Protein AF-A0A9N9Y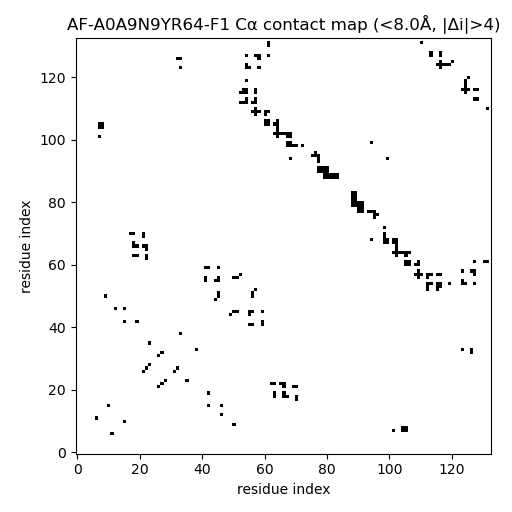R64-F1 (afdb_monomer)

Nearest PDB structures (foldseek):
  6n7y-assembly1_F-2  TM=3.376E-01  e=5.482E+00  Homo sapiens
  4ng6-assembly1_A-2  TM=3.563E-01  e=7.491E+00  Homo sapiens

Secondary structure (DSSP, 8-state):
--HHHHHHHS--HHHHHHHHHHHHHHTTTT--SS-HHHHHHHHHHHHHH-S-SSHHHHHHHHHHHHHHHH---SS----EES--TTSS-EE-SSPPHHHHHHHHHHHHHHHTTHHHHHH--SHHHHHHHHHH-

Foldseek 3Di:
DPPVVVCLVFPDLVLLVQLLVLCVVPPCVPDNLDDPVVLVVLSVCCNVPNQDLALSSLLSLLSSLVSLLVDDDPCPVQDFDPDDPPPDTDTDPDRPPRSNVSSVVSLVSSVVNLVNLVVDPDSSSVSSVVSND

Structure (mmCIF, N/CA/C/O backbone):
data_AF-A0A9N9YR64-F1
#
_entry.id   AF-A0A9N9YR64-F1
#
loop_
_atom_site.group_PDB
_atom_site.id
_atom_site.type_symbol
_atom_site.label_atom_id
_atom_site.label_alt_id
_atom_site.label_comp_id
_atom_site.label_asym_id
_atom_site.label_entity_id
_atom_site.label_seq_id
_atom_site.pdbx_PDB_ins_code
_atom_site.Cartn_x
_atom_site.Cartn_y
_atom_site.Cartn_z
_atom_site.occupancy
_atom_site.B_iso_or_equiv
_atom_site.auth_seq_id
_atom_site.auth_comp_id
_atom_site.auth_asym_id
_atom_site.auth_atom_id
_atom_site.pdbx_PDB_model_num
ATOM 1 N N . MET A 1 1 ? 14.017 21.228 -2.638 1.00 46.16 1 MET A N 1
ATOM 2 C CA . MET A 1 1 ? 13.073 20.100 -2.478 1.00 46.16 1 MET A CA 1
ATOM 3 C C . MET A 1 1 ? 12.765 19.563 -3.862 1.00 46.16 1 MET A C 1
ATOM 5 O O . MET A 1 1 ? 12.463 20.366 -4.733 1.00 46.16 1 MET A O 1
ATOM 9 N N . SER A 1 2 ? 12.937 18.260 -4.091 1.00 49.12 2 SER A N 1
ATOM 10 C CA . SER A 1 2 ? 12.597 17.638 -5.378 1.00 49.12 2 SER A CA 1
ATOM 11 C C . SER A 1 2 ? 11.066 17.557 -5.504 1.00 49.12 2 SER A C 1
ATOM 13 O O . SER A 1 2 ? 10.445 17.140 -4.525 1.00 49.12 2 SER A O 1
ATOM 15 N N . PRO A 1 3 ? 10.446 17.957 -6.632 1.00 50.34 3 PRO A N 1
ATOM 16 C CA . PRO A 1 3 ? 8.985 17.931 -6.805 1.00 50.34 3 PRO A CA 1
ATOM 17 C C . PRO A 1 3 ? 8.391 16.533 -6.567 1.00 50.34 3 PRO A C 1
ATOM 19 O O . PRO A 1 3 ? 7.344 16.407 -5.940 1.00 50.34 3 PRO A O 1
ATOM 22 N N . TYR A 1 4 ? 9.153 15.491 -6.905 1.00 56.88 4 TYR A N 1
ATOM 23 C CA . TYR A 1 4 ? 8.805 14.092 -6.661 1.00 56.88 4 TYR A CA 1
ATOM 24 C C . TYR A 1 4 ? 8.602 13.748 -5.178 1.00 56.88 4 TYR A C 1
ATOM 26 O O . TYR A 1 4 ? 7.848 12.844 -4.851 1.00 56.88 4 TYR A O 1
ATOM 34 N N . SER A 1 5 ? 9.255 14.452 -4.247 1.00 62.06 5 SER A N 1
ATOM 35 C CA . SER A 1 5 ? 9.105 14.156 -2.816 1.00 62.06 5 SER A CA 1
ATOM 36 C C . SER A 1 5 ? 7.720 14.512 -2.281 1.00 62.06 5 SER A C 1
ATOM 38 O O . SER A 1 5 ? 7.259 13.849 -1.361 1.00 62.06 5 SER A O 1
ATOM 40 N N . ASN A 1 6 ? 7.066 15.538 -2.832 1.00 68.56 6 ASN A N 1
ATOM 41 C CA . ASN A 1 6 ? 5.735 15.940 -2.377 1.00 68.56 6 ASN A CA 1
ATOM 42 C C . ASN A 1 6 ? 4.651 15.037 -2.985 1.00 68.56 6 ASN A C 1
ATOM 44 O O . ASN A 1 6 ? 3.718 14.651 -2.293 1.00 68.56 6 ASN A O 1
ATOM 48 N N . GLU A 1 7 ? 4.830 14.637 -4.248 1.00 72.06 7 GLU A N 1
ATOM 49 C CA . GLU A 1 7 ? 3.960 13.667 -4.927 1.00 72.06 7 GLU A CA 1
ATOM 50 C C . GLU A 1 7 ? 4.030 12.275 -4.291 1.0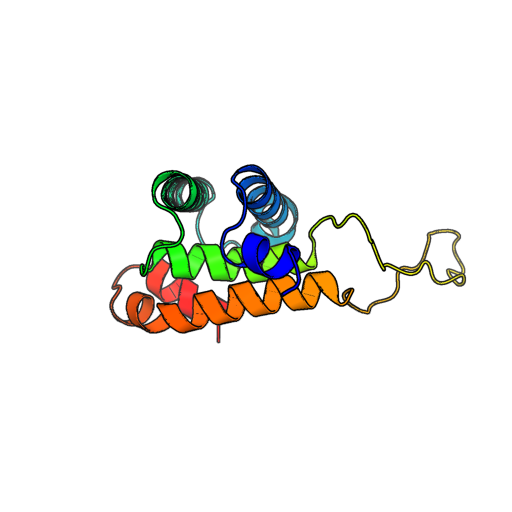0 72.06 7 GLU A C 1
ATOM 52 O O . GLU A 1 7 ? 3.017 11.603 -4.201 1.00 72.06 7 GLU A O 1
ATOM 57 N N . ILE A 1 8 ? 5.190 11.845 -3.784 1.00 78.88 8 ILE A N 1
ATOM 58 C CA . ILE A 1 8 ? 5.287 10.562 -3.068 1.00 78.88 8 ILE A CA 1
ATOM 59 C C . ILE A 1 8 ? 4.582 10.625 -1.701 1.00 78.88 8 ILE A C 1
ATOM 61 O O . ILE A 1 8 ? 3.996 9.645 -1.260 1.00 78.88 8 ILE A O 1
ATOM 65 N N . LEU A 1 9 ? 4.619 11.768 -1.008 1.00 84.50 9 LEU A N 1
ATOM 66 C CA . LEU A 1 9 ? 3.924 11.930 0.278 1.00 84.50 9 LEU A CA 1
ATOM 67 C C . LEU A 1 9 ? 2.403 12.060 0.108 1.00 84.50 9 LEU A C 1
ATOM 69 O O . LEU A 1 9 ? 1.642 11.703 1.009 1.00 84.50 9 LEU A O 1
ATOM 73 N N . HIS A 1 10 ? 1.974 12.563 -1.048 1.00 88.19 10 HIS A N 1
ATOM 74 C CA . HIS A 1 10 ? 0.581 12.765 -1.421 1.00 88.19 10 HIS A CA 1
ATOM 75 C C . HIS A 1 10 ? 0.357 12.236 -2.844 1.00 88.19 10 HIS A C 1
ATOM 77 O O . HIS A 1 10 ? 0.275 13.036 -3.783 1.00 88.19 10 HIS A O 1
ATOM 83 N N . PRO A 1 11 ? 0.299 10.900 -3.018 1.00 90.88 11 PRO A N 1
ATOM 84 C CA . PRO A 1 11 ? 0.172 10.297 -4.337 1.00 90.88 11 PRO A CA 1
ATOM 85 C C . PRO A 1 11 ? -1.122 10.748 -5.006 1.00 90.88 11 PRO A C 1
ATOM 87 O O . PRO A 1 11 ? -2.170 10.850 -4.364 1.00 90.88 11 PRO A O 1
ATOM 90 N N . SER A 1 12 ? -1.046 11.024 -6.308 1.00 93.12 12 SER A N 1
ATOM 91 C CA . SER A 1 12 ? -2.233 11.372 -7.084 1.00 93.12 12 SER A CA 1
ATOM 92 C C . SER A 1 12 ? -3.205 10.183 -7.141 1.00 93.12 12 SER A C 1
ATOM 94 O O . SER A 1 12 ? -2.776 9.030 -7.003 1.00 93.12 12 SER A O 1
ATOM 96 N N . PRO A 1 13 ? -4.508 10.418 -7.379 1.00 95.00 13 PRO A N 1
ATOM 97 C CA . PRO A 1 13 ? -5.478 9.339 -7.558 1.00 95.00 13 PRO A CA 1
ATOM 98 C C . PRO A 1 13 ? -5.056 8.322 -8.625 1.00 95.00 13 PRO A C 1
ATOM 100 O O . PRO A 1 13 ? -5.207 7.119 -8.433 1.00 95.00 13 PRO A O 1
ATOM 103 N N . GLU A 1 14 ? -4.466 8.789 -9.726 1.00 94.44 14 GLU A N 1
ATOM 104 C CA . GLU A 1 14 ? -3.968 7.931 -10.802 1.00 94.44 14 GLU A CA 1
ATOM 105 C C . GLU A 1 14 ? -2.832 7.030 -10.311 1.00 94.44 14 GLU A C 1
ATOM 107 O O . GLU A 1 14 ? -2.815 5.840 -10.621 1.00 94.44 14 GLU A O 1
ATOM 112 N N . ARG A 1 15 ? -1.913 7.571 -9.500 1.00 93.06 15 ARG A N 1
ATOM 113 C CA . ARG A 1 15 ? -0.814 6.790 -8.927 1.00 93.06 15 ARG A CA 1
ATOM 114 C C . ARG A 1 15 ? -1.312 5.758 -7.918 1.00 93.06 15 ARG A C 1
ATOM 116 O O . ARG A 1 15 ? -0.818 4.634 -7.913 1.00 93.06 15 ARG A O 1
ATOM 123 N N . ILE A 1 16 ? -2.301 6.110 -7.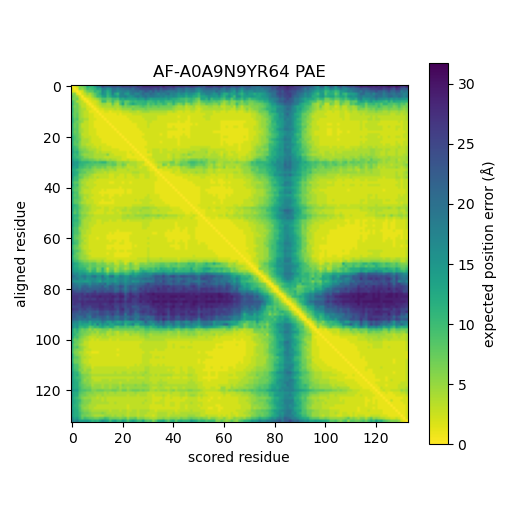097 1.00 95.81 16 ILE A N 1
ATOM 124 C CA . ILE A 1 16 ? -2.956 5.179 -6.166 1.00 95.81 16 ILE A CA 1
ATOM 125 C C . ILE A 1 16 ? -3.556 3.986 -6.925 1.00 95.81 16 ILE A C 1
ATOM 127 O O . ILE A 1 16 ? -3.317 2.835 -6.557 1.00 95.81 16 ILE A O 1
ATOM 131 N N . LEU A 1 17 ? -4.293 4.254 -8.007 1.00 96.38 17 LEU A N 1
ATOM 132 C CA . LEU A 1 17 ? -4.898 3.209 -8.835 1.00 96.38 17 LEU A CA 1
ATOM 133 C C . LEU A 1 17 ? -3.843 2.355 -9.550 1.00 96.38 17 LEU A C 1
ATOM 135 O O . LEU A 1 17 ? -3.975 1.135 -9.592 1.00 96.38 17 LEU A O 1
ATOM 139 N N . GLU A 1 18 ? -2.757 2.958 -10.036 1.00 95.19 18 GLU A N 1
ATOM 140 C CA . GLU A 1 18 ? -1.647 2.201 -10.622 1.00 95.19 18 GLU A CA 1
ATOM 141 C C . GLU A 1 18 ? -1.014 1.240 -9.600 1.00 95.19 18 GLU A C 1
ATOM 143 O O . GLU A 1 18 ? -0.790 0.067 -9.901 1.00 95.19 18 GLU A O 1
ATOM 148 N N . LEU A 1 19 ? -0.741 1.707 -8.377 1.00 95.62 19 LEU A N 1
ATOM 149 C CA . LEU A 1 19 ? -0.149 0.879 -7.321 1.00 95.62 19 LEU A CA 1
ATOM 150 C C . LEU A 1 19 ? -1.085 -0.263 -6.898 1.00 95.62 19 LEU A C 1
ATOM 152 O O . LEU A 1 19 ? -0.618 -1.386 -6.688 1.00 95.62 19 LEU A O 1
ATOM 156 N N . ARG A 1 20 ? -2.396 -0.003 -6.837 1.00 95.88 20 ARG A N 1
ATOM 157 C CA . ARG A 1 20 ? -3.428 -1.032 -6.640 1.00 95.88 20 ARG A CA 1
ATOM 158 C C . ARG A 1 20 ? -3.342 -2.108 -7.7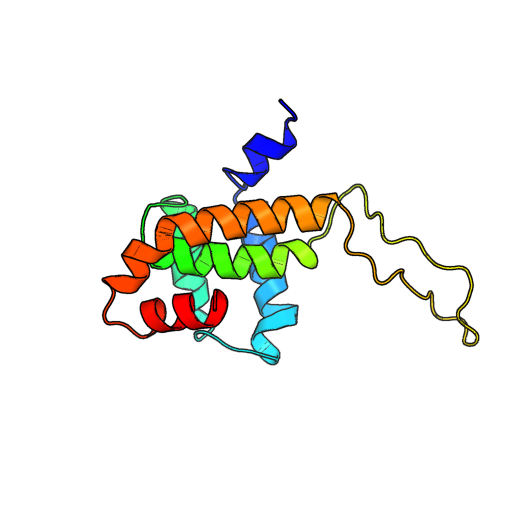24 1.00 95.88 20 ARG A C 1
ATOM 160 O O . ARG A 1 20 ? -3.240 -3.290 -7.401 1.00 95.88 20 ARG A O 1
ATOM 167 N N . ASP A 1 21 ? -3.345 -1.718 -8.995 1.00 95.69 21 ASP A N 1
ATOM 168 C CA . ASP A 1 21 ? -3.335 -2.662 -10.120 1.00 95.69 21 ASP A CA 1
ATOM 169 C C . ASP A 1 21 ? -2.040 -3.490 -10.167 1.00 95.69 21 ASP A C 1
ATOM 171 O O . ASP A 1 21 ? -2.044 -4.682 -10.498 1.00 95.69 21 ASP A O 1
ATOM 175 N N . ILE A 1 22 ? -0.913 -2.888 -9.782 1.00 94.12 22 ILE A N 1
ATOM 176 C CA . ILE A 1 22 ? 0.358 -3.599 -9.636 1.00 94.12 22 ILE A CA 1
ATOM 177 C C . ILE A 1 22 ? 0.269 -4.649 -8.528 1.00 94.12 22 ILE A C 1
ATOM 179 O O . ILE A 1 22 ? 0.686 -5.786 -8.752 1.00 94.12 22 ILE A O 1
ATOM 183 N N . TYR A 1 23 ? -0.275 -4.309 -7.357 1.00 93.44 23 TYR A N 1
ATOM 184 C CA . TYR A 1 23 ? -0.464 -5.283 -6.281 1.00 93.44 23 TYR A CA 1
ATOM 185 C C . TYR A 1 23 ? -1.344 -6.455 -6.731 1.00 93.44 23 TYR A C 1
ATOM 187 O O . TYR A 1 23 ? -0.909 -7.607 -6.651 1.00 93.44 23 TYR A O 1
ATOM 195 N N . LEU A 1 24 ? -2.524 -6.162 -7.284 1.00 94.31 24 LEU A N 1
ATOM 196 C CA . LEU A 1 24 ? -3.481 -7.178 -7.730 1.00 94.31 24 LEU A CA 1
ATOM 197 C C . LEU A 1 24 ? -2.908 -8.091 -8.822 1.00 94.31 24 LEU A C 1
ATOM 199 O O . LEU A 1 24 ? -3.195 -9.280 -8.858 1.00 94.31 24 LEU A O 1
ATOM 203 N N . SER A 1 25 ? -2.072 -7.563 -9.718 1.00 93.06 25 SER A N 1
ATOM 204 C CA . SER A 1 25 ? -1.510 -8.358 -10.819 1.00 93.06 25 SER A CA 1
ATOM 205 C C . SER A 1 25 ? -0.220 -9.107 -10.474 1.00 93.06 25 SER A C 1
ATOM 207 O O . SER A 1 25 ? 0.105 -10.091 -11.144 1.00 93.06 25 SER A O 1
ATOM 209 N N . LYS A 1 26 ? 0.558 -8.640 -9.488 1.00 88.56 26 LYS A N 1
ATOM 210 C CA . LYS A 1 26 ? 1.899 -9.180 -9.188 1.00 88.56 26 LYS A CA 1
ATOM 211 C C . LYS A 1 26 ? 1.999 -9.901 -7.855 1.00 88.56 26 LYS A C 1
ATOM 213 O O . LYS A 1 26 ? 2.758 -10.862 -7.768 1.00 88.56 26 LYS A O 1
ATOM 218 N N . PHE A 1 27 ? 1.301 -9.421 -6.834 1.00 88.25 27 PHE A N 1
ATOM 219 C CA . PHE A 1 27 ? 1.502 -9.855 -5.455 1.00 88.25 27 PHE A CA 1
ATOM 220 C C . PHE A 1 27 ? 0.331 -10.662 -4.920 1.00 88.25 27 PHE A C 1
ATOM 222 O O . PHE A 1 27 ? 0.568 -11.689 -4.289 1.00 88.25 27 PHE A O 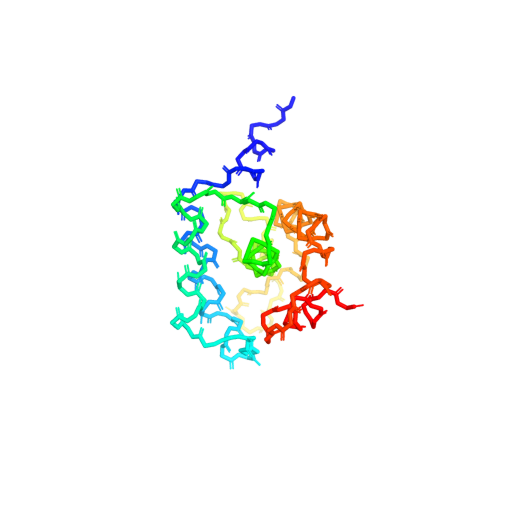1
ATOM 229 N N . GLU A 1 28 ? -0.902 -10.245 -5.207 1.00 90.94 28 GLU A N 1
ATOM 230 C CA . GLU A 1 28 ? -2.101 -10.932 -4.719 1.00 90.94 28 GLU A CA 1
ATOM 231 C C . GLU A 1 28 ? -2.131 -12.429 -5.084 1.00 90.94 28 GLU A C 1
ATOM 233 O O . GLU A 1 28 ? -2.287 -13.234 -4.165 1.00 90.94 28 GLU A O 1
ATOM 238 N N . PRO A 1 29 ? -1.805 -12.857 -6.326 1.00 89.75 29 PRO A N 1
ATOM 239 C CA . PRO A 1 29 ? -1.827 -14.280 -6.677 1.00 89.75 29 PRO A CA 1
ATOM 240 C C . PRO A 1 29 ? -0.780 -15.125 -5.938 1.00 89.75 29 PRO A C 1
ATOM 242 O O . PRO A 1 29 ? -0.844 -16.354 -5.956 1.00 89.75 29 PRO A O 1
ATOM 245 N N . LEU A 1 30 ? 0.228 -14.477 -5.348 1.00 87.31 30 LEU A N 1
ATOM 246 C CA . LEU A 1 30 ? 1.320 -15.123 -4.620 1.00 87.31 30 LEU A CA 1
ATOM 247 C C . LEU A 1 30 ? 1.092 -15.092 -3.104 1.00 87.31 30 LEU A C 1
ATOM 249 O O . LEU A 1 30 ? 1.499 -16.016 -2.402 1.00 87.31 30 LEU A O 1
ATOM 253 N N . THR A 1 31 ? 0.475 -14.019 -2.610 1.00 81.88 31 THR A N 1
ATOM 254 C CA . THR A 1 31 ? 0.372 -13.692 -1.183 1.00 81.88 31 THR A CA 1
ATOM 255 C C . THR A 1 31 ? -0.849 -12.796 -0.950 1.00 81.88 31 THR A C 1
ATOM 257 O O . THR A 1 31 ? -0.709 -11.574 -0.869 1.00 81.88 31 THR A O 1
ATOM 260 N N . PRO A 1 32 ? -2.058 -13.373 -0.856 1.00 84.50 32 PRO A N 1
ATOM 261 C CA . PRO A 1 32 ? -3.252 -12.607 -0.525 1.00 84.50 32 PRO A CA 1
ATOM 262 C C . PRO A 1 32 ? -3.259 -12.283 0.977 1.00 84.50 32 PRO A C 1
ATOM 264 O O . PRO A 1 32 ? -3.296 -13.183 1.815 1.00 84.50 32 PRO A O 1
ATOM 267 N N . PHE A 1 33 ? -3.207 -10.994 1.325 1.00 85.31 33 PHE A N 1
ATOM 268 C CA . PHE A 1 33 ? -3.274 -10.524 2.721 1.00 85.31 33 PHE A CA 1
ATOM 269 C C . PHE A 1 33 ? -4.704 -10.231 3.195 1.00 85.31 33 PHE A C 1
ATOM 271 O O . PHE A 1 33 ? -5.004 -10.355 4.382 1.00 85.31 33 PHE A O 1
ATOM 278 N N . VAL A 1 34 ? -5.564 -9.827 2.262 1.00 89.31 34 VAL A N 1
ATOM 279 C CA . VAL A 1 34 ? -7.014 -9.635 2.390 1.00 89.31 34 VAL A CA 1
ATOM 280 C C . VAL A 1 34 ? -7.640 -10.021 1.047 1.00 89.31 34 VAL A C 1
ATOM 282 O O . VAL A 1 34 ? -6.920 -10.128 0.050 1.00 89.31 34 VAL A O 1
ATOM 285 N N . ASP A 1 35 ? -8.950 -10.244 1.002 1.00 90.94 35 ASP A N 1
ATOM 286 C CA . ASP A 1 35 ? -9.649 -10.440 -0.269 1.00 90.94 35 ASP A CA 1
ATOM 287 C C . ASP A 1 35 ? -9.696 -9.143 -1.103 1.00 90.94 35 ASP A C 1
ATOM 289 O O . ASP A 1 35 ? -9.520 -8.035 -0.590 1.00 90.94 35 ASP A O 1
ATOM 293 N N . ASN A 1 36 ? -9.929 -9.290 -2.409 1.00 92.44 36 ASN A N 1
ATOM 294 C CA . ASN A 1 36 ? -9.877 -8.173 -3.355 1.00 92.44 36 ASN A CA 1
ATOM 295 C C . ASN A 1 36 ? -10.942 -7.105 -3.092 1.00 92.44 36 ASN A C 1
ATOM 297 O O . ASN A 1 36 ? -10.658 -5.928 -3.292 1.00 92.44 36 ASN A O 1
ATOM 301 N N . GLU A 1 37 ? -12.137 -7.495 -2.639 1.00 94.31 37 GLU A N 1
ATOM 302 C CA . GLU A 1 37 ? -13.216 -6.545 -2.342 1.00 94.31 37 GLU A CA 1
ATOM 303 C C . GLU A 1 37 ? -12.830 -5.686 -1.134 1.00 94.31 37 GLU A C 1
ATOM 305 O O . GLU A 1 37 ? -12.869 -4.459 -1.209 1.00 94.31 37 GLU A O 1
ATOM 310 N N . THR A 1 38 ? -12.324 -6.320 -0.071 1.00 93.50 38 THR A N 1
ATOM 311 C CA . THR A 1 38 ? -11.787 -5.619 1.100 1.00 93.50 38 THR A CA 1
ATOM 312 C C . THR A 1 38 ? -10.633 -4.691 0.720 1.00 93.50 38 THR A C 1
ATOM 314 O O . THR A 1 38 ? -10.592 -3.548 1.173 1.00 93.50 38 THR A O 1
ATOM 317 N N . PHE A 1 39 ? -9.684 -5.136 -0.111 1.00 95.44 39 PHE A N 1
ATOM 318 C CA . PHE A 1 39 ? -8.586 -4.263 -0.538 1.00 95.44 39 PHE A CA 1
ATOM 319 C C . PHE A 1 39 ? -9.089 -3.051 -1.329 1.00 95.44 39 PHE A C 1
ATOM 321 O O . PHE A 1 39 ? -8.637 -1.929 -1.089 1.00 95.44 39 PHE A O 1
ATOM 328 N N . ASP A 1 40 ? -10.038 -3.262 -2.238 1.00 95.94 40 ASP A N 1
ATOM 329 C CA . ASP A 1 40 ? -10.629 -2.195 -3.039 1.00 95.94 40 ASP A CA 1
ATOM 330 C C . ASP A 1 40 ? -11.350 -1.162 -2.171 1.00 95.94 40 ASP A C 1
ATOM 332 O O . ASP A 1 40 ? -11.163 0.039 -2.377 1.00 95.94 40 ASP A O 1
ATOM 336 N N . AS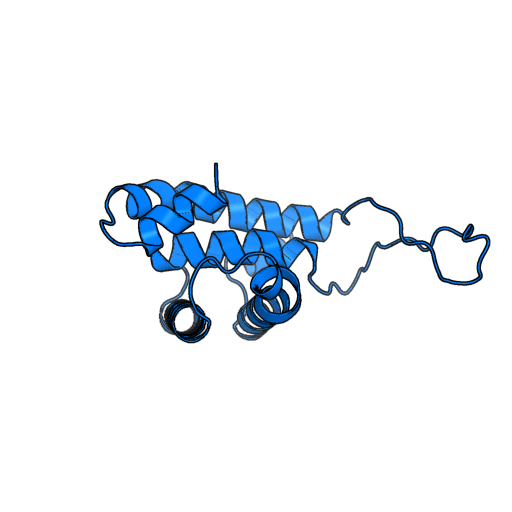P A 1 41 ? -12.089 -1.602 -1.153 1.00 97.06 41 ASP A N 1
ATOM 337 C CA . ASP A 1 41 ? -12.749 -0.711 -0.199 1.00 97.06 41 ASP A CA 1
ATOM 338 C C . ASP A 1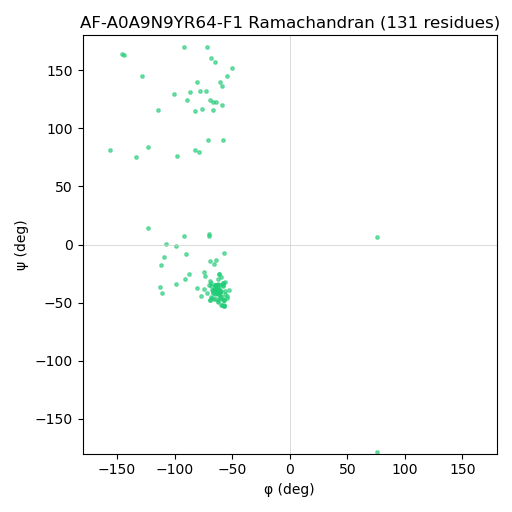 41 ? -11.743 0.153 0.577 1.00 97.06 41 ASP A C 1
ATOM 340 O O . ASP A 1 41 ? -11.959 1.358 0.749 1.00 97.06 41 ASP A O 1
ATOM 344 N N . LEU A 1 42 ? -10.605 -0.417 0.985 1.00 96.81 42 LEU A N 1
ATOM 345 C CA . LEU A 1 42 ? -9.532 0.325 1.658 1.00 96.81 42 LEU A CA 1
ATOM 346 C C . LEU A 1 42 ? -8.871 1.351 0.724 1.00 96.81 42 LEU A C 1
ATOM 348 O O . LEU A 1 42 ? -8.566 2.471 1.139 1.00 96.81 42 LEU A O 1
ATOM 352 N N . VAL A 1 43 ? -8.669 1.004 -0.551 1.00 97.06 43 VAL A N 1
ATOM 353 C CA . VAL A 1 43 ? -8.143 1.941 -1.558 1.00 97.06 43 VAL A CA 1
ATOM 354 C C . VAL A 1 43 ? -9.144 3.068 -1.830 1.00 97.06 43 VAL A C 1
ATOM 356 O O . VAL A 1 43 ? -8.743 4.230 -1.921 1.00 97.06 43 VAL A O 1
ATOM 359 N N . LEU A 1 44 ? -10.442 2.763 -1.910 1.00 97.12 44 LEU A N 1
ATOM 360 C CA . LEU A 1 44 ? -11.505 3.763 -2.047 1.00 97.12 44 LEU A CA 1
ATOM 361 C C . LEU A 1 44 ? -11.581 4.690 -0.831 1.00 97.12 44 LEU A C 1
ATOM 363 O O . LEU A 1 44 ? -11.786 5.895 -0.999 1.00 97.12 44 LEU A O 1
ATOM 367 N N . GLU A 1 45 ? -11.385 4.159 0.378 1.00 96.19 45 GLU A N 1
ATOM 368 C CA . GLU A 1 45 ? -11.253 4.966 1.591 1.00 96.19 45 GLU A CA 1
ATOM 369 C C . GLU A 1 45 ? -10.094 5.957 1.436 1.00 96.19 45 GLU A C 1
ATOM 371 O O . GLU A 1 45 ? -10.312 7.160 1.547 1.00 96.19 45 GLU A O 1
ATOM 376 N N . VAL A 1 46 ? -8.895 5.493 1.071 1.00 95.56 46 VAL A N 1
ATOM 377 C CA . VAL A 1 46 ? -7.718 6.360 0.878 1.00 95.56 46 VAL A CA 1
ATOM 378 C C . VAL A 1 46 ? -7.924 7.397 -0.232 1.00 95.56 46 VAL A C 1
ATOM 380 O O . VAL A 1 46 ? -7.516 8.546 -0.074 1.00 95.56 46 VAL A O 1
ATOM 383 N N . LEU A 1 47 ? -8.586 7.045 -1.336 1.00 95.50 47 LEU A N 1
ATOM 384 C CA . LEU A 1 47 ? -8.907 7.991 -2.413 1.00 95.50 47 LEU A CA 1
ATOM 385 C C . LEU A 1 47 ? -9.867 9.094 -1.956 1.00 95.50 47 LEU A C 1
ATOM 387 O O . LEU A 1 47 ? -9.728 10.247 -2.365 1.00 95.50 47 LEU A O 1
ATOM 391 N N . ARG A 1 48 ? -10.852 8.746 -1.123 1.00 95.56 48 ARG A N 1
ATOM 392 C CA . ARG A 1 48 ? -11.862 9.683 -0.616 1.00 95.56 48 ARG A CA 1
ATOM 393 C C . ARG A 1 48 ? -11.314 10.571 0.496 1.00 95.56 48 ARG A C 1
ATOM 395 O O . ARG A 1 48 ? -11.600 11.764 0.537 1.00 95.56 48 ARG A O 1
ATOM 402 N N . ASP A 1 49 ? -10.591 9.963 1.425 1.00 93.62 49 ASP A N 1
ATOM 403 C CA . ASP A 1 49 ? -10.261 10.530 2.728 1.00 93.62 49 ASP A CA 1
ATOM 404 C C . ASP A 1 49 ? -8.785 10.921 2.876 1.00 93.62 49 ASP A C 1
ATOM 406 O O . ASP A 1 49 ? -8.421 11.598 3.843 1.00 93.62 49 ASP A O 1
ATOM 410 N N . GLY A 1 50 ? -7.945 10.516 1.924 1.00 92.75 50 GLY A N 1
ATOM 411 C CA . GLY A 1 50 ? -6.496 10.611 2.006 1.00 92.75 50 GLY A CA 1
ATOM 412 C C . GLY A 1 50 ? -5.881 9.557 2.932 1.00 92.75 50 GLY A C 1
ATOM 413 O O . GLY A 1 50 ? -6.556 8.725 3.537 1.00 92.75 50 GLY A O 1
ATOM 414 N N . LEU A 1 51 ? -4.557 9.621 3.064 1.00 93.81 51 LEU A N 1
ATOM 415 C CA . LEU A 1 51 ? -3.766 8.753 3.939 1.00 93.81 51 LEU A CA 1
ATOM 416 C C . LEU A 1 51 ? -3.850 9.232 5.397 1.00 93.81 51 LEU A C 1
ATOM 418 O O . LEU A 1 51 ? -2.958 9.922 5.897 1.00 93.81 51 LEU A O 1
ATOM 422 N N . LYS A 1 52 ? -4.956 8.900 6.067 1.00 94.25 52 LYS A N 1
ATOM 423 C CA . LYS A 1 52 ? -5.205 9.233 7.476 1.00 94.25 52 LYS A CA 1
ATOM 424 C C . LYS A 1 52 ? -4.331 8.408 8.422 1.00 94.25 52 LYS A C 1
ATOM 426 O O . LYS A 1 52 ? -3.667 7.446 8.046 1.00 94.25 52 LYS A O 1
ATOM 431 N N . ASP A 1 53 ? -4.336 8.779 9.691 1.00 94.56 53 ASP A N 1
ATOM 432 C CA . ASP A 1 53 ? -3.726 7.976 10.744 1.00 94.56 53 ASP A CA 1
ATOM 433 C C . ASP A 1 53 ? -4.708 6.875 11.171 1.00 94.56 53 ASP A C 1
ATOM 435 O O . ASP A 1 53 ? -5.475 7.027 12.118 1.00 94.56 53 ASP A O 1
ATOM 439 N N . SER A 1 54 ? -4.748 5.795 10.387 1.00 95.94 54 SER A N 1
ATOM 440 C CA . SER A 1 54 ? -5.660 4.662 10.569 1.00 95.94 54 SER A CA 1
ATOM 441 C C . SER A 1 54 ? -4.995 3.331 10.214 1.00 95.94 54 SER A C 1
ATOM 443 O O . SER A 1 54 ? -3.976 3.300 9.516 1.00 95.94 54 SER A O 1
ATOM 445 N N . VAL A 1 55 ? -5.600 2.224 10.659 1.00 95.75 55 VAL A N 1
ATOM 446 C CA . VAL A 1 55 ? -5.201 0.866 10.257 1.00 95.75 55 VAL A CA 1
ATOM 447 C C . VAL A 1 55 ? -5.354 0.661 8.743 1.00 95.75 55 VAL A C 1
ATOM 449 O O . VAL A 1 55 ? -4.442 0.127 8.119 1.00 95.75 55 VAL A O 1
ATOM 452 N N . SER A 1 56 ? -6.421 1.192 8.126 1.00 96.19 56 SER A N 1
ATOM 453 C CA . SER A 1 56 ? -6.634 1.145 6.672 1.00 96.19 56 SER A CA 1
ATOM 454 C C . SER A 1 56 ? -5.466 1.772 5.919 1.00 96.19 56 SER A C 1
ATOM 456 O O . SER A 1 56 ? -4.901 1.172 5.007 1.00 96.19 56 SER A O 1
ATOM 458 N N . SER A 1 57 ? -5.045 2.966 6.348 1.00 96.62 57 SER A N 1
ATOM 459 C CA . SER A 1 57 ? -3.919 3.660 5.724 1.00 96.62 57 SER A CA 1
ATOM 460 C C . SER A 1 57 ? -2.597 2.942 5.987 1.00 96.62 57 SER A C 1
ATOM 462 O O . SER A 1 57 ? -1.756 2.907 5.096 1.00 96.62 57 SER A O 1
ATOM 464 N N . CYS A 1 58 ? -2.410 2.346 7.172 1.00 96.81 58 CYS A N 1
ATOM 465 C CA . CYS A 1 58 ? -1.245 1.506 7.467 1.00 96.81 58 CYS A CA 1
ATOM 466 C C . CYS A 1 58 ? -1.144 0.351 6.463 1.00 96.81 58 CYS A C 1
ATOM 468 O O . CYS A 1 58 ? -0.122 0.218 5.791 1.00 96.81 58 CYS A O 1
ATOM 470 N N . PHE A 1 59 ? -2.233 -0.401 6.293 1.00 96.69 59 PHE A N 1
ATOM 471 C CA . PHE A 1 59 ? -2.300 -1.526 5.3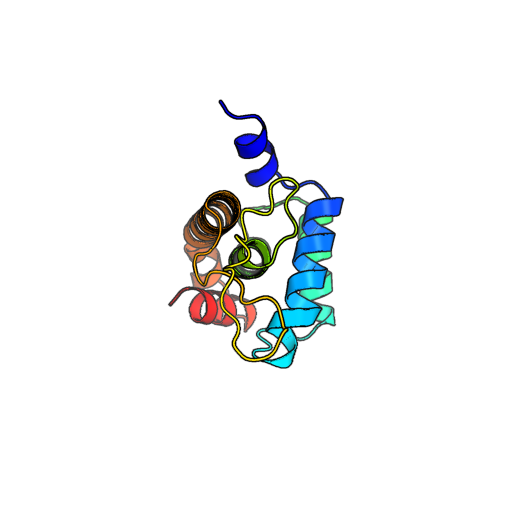68 1.00 96.69 59 PHE A CA 1
ATOM 472 C C . PHE A 1 59 ? -2.036 -1.098 3.920 1.00 96.69 59 PHE A C 1
ATOM 474 O O . PHE A 1 59 ? -1.148 -1.638 3.261 1.00 96.69 59 PHE A O 1
ATOM 481 N N . VAL A 1 60 ? -2.761 -0.087 3.430 1.00 97.00 60 VAL A N 1
ATOM 482 C CA . VAL A 1 60 ? -2.618 0.403 2.050 1.00 97.00 60 VAL A CA 1
ATOM 483 C C . VAL A 1 60 ? -1.197 0.905 1.783 1.00 97.00 60 VAL A C 1
ATOM 485 O O . VAL A 1 60 ? -0.632 0.595 0.738 1.00 97.00 60 VAL A O 1
ATOM 488 N N . LEU A 1 61 ? -0.572 1.611 2.732 1.00 96.88 61 LEU A N 1
ATOM 489 C CA . LEU A 1 61 ? 0.816 2.065 2.600 1.00 96.88 61 LEU A CA 1
ATOM 490 C C . LEU A 1 61 ? 1.816 0.908 2.565 1.00 96.88 61 LEU A C 1
ATOM 492 O O . LEU A 1 61 ? 2.760 0.955 1.777 1.00 96.88 61 LEU A O 1
ATOM 496 N N . SER A 1 62 ? 1.609 -0.142 3.363 1.00 95.81 62 SER A N 1
ATOM 497 C CA . SER A 1 62 ? 2.424 -1.359 3.288 1.00 95.81 62 SER A CA 1
ATOM 498 C C . SER A 1 62 ? 2.311 -2.021 1.912 1.00 95.81 62 SER A C 1
ATOM 500 O O . SER A 1 62 ? 3.326 -2.389 1.318 1.00 95.81 62 SER A O 1
ATOM 502 N N . ILE A 1 63 ? 1.101 -2.103 1.353 1.00 95.69 63 ILE A N 1
ATOM 503 C CA . ILE A 1 63 ? 0.889 -2.618 -0.004 1.00 95.69 63 ILE A CA 1
ATOM 504 C C . ILE A 1 63 ? 1.540 -1.715 -1.061 1.00 95.69 63 ILE A C 1
ATOM 506 O O . ILE A 1 63 ? 2.217 -2.208 -1.966 1.00 95.69 63 ILE A O 1
ATOM 510 N N . PHE A 1 64 ? 1.416 -0.393 -0.939 1.00 95.69 64 PHE A N 1
ATOM 511 C CA . PHE A 1 64 ? 2.056 0.556 -1.853 1.00 95.69 64 PHE A CA 1
ATOM 512 C C . PHE A 1 64 ? 3.578 0.485 -1.793 1.00 95.69 64 PHE A C 1
ATOM 514 O O . PHE A 1 64 ? 4.226 0.592 -2.833 1.00 95.69 64 PHE A O 1
ATOM 521 N N . ALA A 1 65 ? 4.162 0.236 -0.620 1.00 94.75 65 ALA A N 1
ATOM 522 C CA . ALA A 1 65 ? 5.595 0.008 -0.495 1.00 94.75 65 ALA A CA 1
ATOM 523 C C . ALA A 1 65 ? 6.050 -1.201 -1.333 1.00 94.75 65 ALA A C 1
ATOM 525 O O . ALA A 1 65 ? 7.077 -1.118 -2.012 1.00 94.75 65 ALA A O 1
ATOM 526 N N . LEU A 1 66 ? 5.271 -2.288 -1.363 1.00 92.06 66 LEU A N 1
ATOM 527 C CA . LEU A 1 66 ? 5.550 -3.453 -2.211 1.00 92.06 66 LEU A CA 1
ATOM 528 C C . LEU A 1 66 ? 5.352 -3.133 -3.699 1.00 92.06 66 LEU A C 1
ATOM 530 O O . LEU A 1 66 ? 6.217 -3.427 -4.530 1.00 92.06 66 LEU A O 1
ATOM 534 N N . ALA A 1 67 ? 4.230 -2.496 -4.037 1.00 92.88 67 ALA A N 1
ATOM 535 C CA . ALA A 1 67 ? 3.864 -2.173 -5.411 1.00 92.88 67 ALA A CA 1
ATOM 536 C C . ALA A 1 67 ? 4.828 -1.166 -6.063 1.00 92.88 67 ALA A C 1
ATOM 538 O O . ALA A 1 67 ? 5.186 -1.332 -7.229 1.00 92.88 67 ALA A O 1
ATOM 539 N N . ALA A 1 68 ? 5.324 -0.174 -5.317 1.00 92.56 68 ALA A N 1
ATOM 540 C CA . ALA A 1 68 ? 6.232 0.856 -5.824 1.00 92.56 68 ALA A CA 1
ATOM 541 C C . ALA A 1 68 ? 7.519 0.267 -6.425 1.00 92.56 68 ALA A C 1
ATOM 543 O O . ALA A 1 68 ? 7.991 0.730 -7.461 1.00 92.56 68 ALA A O 1
ATOM 544 N N . ILE A 1 69 ? 8.039 -0.837 -5.874 1.00 88.88 69 ILE A N 1
ATOM 545 C CA . ILE A 1 69 ? 9.205 -1.550 -6.433 1.00 88.88 69 ILE A CA 1
ATOM 546 C C . ILE A 1 69 ? 8.945 -1.992 -7.888 1.00 88.88 69 ILE A C 1
ATOM 548 O O . ILE A 1 69 ? 9.843 -1.981 -8.739 1.00 88.88 69 ILE A O 1
ATOM 552 N N . TRP A 1 70 ? 7.697 -2.329 -8.207 1.00 85.75 70 TRP A N 1
ATOM 553 C CA . TRP A 1 70 ? 7.261 -2.774 -9.530 1.00 85.75 70 TRP A CA 1
ATOM 554 C C . TRP A 1 70 ? 6.616 -1.675 -10.378 1.00 85.75 70 TRP A C 1
ATOM 556 O O . TRP A 1 70 ? 6.327 -1.938 -11.545 1.00 85.75 70 TRP A O 1
ATOM 566 N N . GLY A 1 71 ? 6.489 -0.457 -9.841 1.00 81.31 71 GLY A N 1
ATOM 567 C CA . GLY A 1 71 ? 5.962 0.730 -10.516 1.00 81.31 71 GLY A CA 1
ATOM 568 C C . GLY A 1 71 ? 6.588 1.006 -11.879 1.00 81.31 71 GLY A C 1
ATOM 569 O O . GLY A 1 71 ? 7.755 0.668 -12.126 1.00 81.31 71 GLY A O 1
ATOM 570 N N . ASN A 1 72 ? 5.815 1.643 -12.759 1.00 77.75 72 ASN A N 1
ATOM 571 C CA . ASN A 1 72 ? 6.348 2.226 -13.982 1.00 77.75 72 ASN A CA 1
ATOM 572 C C . ASN A 1 72 ? 6.842 3.640 -13.673 1.00 77.75 72 ASN A C 1
ATOM 574 O O . ASN A 1 72 ? 6.141 4.424 -13.039 1.00 77.75 72 ASN A O 1
ATOM 578 N N . TYR A 1 73 ? 8.060 3.956 -14.105 1.00 73.50 73 TYR A N 1
ATOM 579 C CA . TYR A 1 73 ? 8.675 5.265 -13.903 1.00 73.50 73 TYR A CA 1
ATOM 580 C C . TYR A 1 73 ? 9.181 5.791 -15.247 1.00 73.50 73 TYR A C 1
ATOM 582 O O . TYR A 1 73 ? 9.646 4.984 -16.055 1.00 73.50 73 TYR A O 1
ATOM 590 N N . PRO A 1 74 ? 9.113 7.113 -15.501 1.00 64.81 74 PRO A N 1
ATOM 591 C CA . PRO A 1 74 ? 9.595 7.701 -16.752 1.00 64.81 74 PRO A CA 1
ATOM 592 C C . PRO A 1 74 ? 11.079 7.408 -17.008 1.00 64.81 74 PRO A C 1
ATOM 594 O O . PRO A 1 74 ? 11.479 7.167 -18.145 1.00 64.81 74 PRO A O 1
ATOM 597 N N . GLU A 1 75 ? 11.881 7.384 -15.943 1.00 64.31 75 GLU A N 1
ATOM 598 C CA . GLU A 1 75 ? 13.285 6.981 -15.970 1.00 64.31 75 GLU A CA 1
ATOM 599 C C . GLU A 1 75 ? 13.403 5.522 -15.514 1.00 64.31 75 GLU A C 1
ATOM 601 O O . GLU A 1 75 ? 13.762 5.222 -14.376 1.00 64.31 75 GLU A O 1
ATOM 606 N N . ASP A 1 76 ? 13.038 4.580 -16.391 1.00 60.38 76 ASP A N 1
ATOM 607 C CA . ASP A 1 76 ? 13.226 3.160 -16.095 1.00 60.38 76 ASP A CA 1
ATOM 608 C C . ASP A 1 76 ? 14.725 2.817 -16.145 1.00 60.38 76 ASP A C 1
ATOM 610 O O . ASP A 1 76 ? 15.270 2.455 -17.188 1.00 60.38 76 ASP A O 1
ATOM 614 N N . GLU A 1 77 ? 15.422 2.935 -15.008 1.00 57.47 77 GLU A N 1
ATOM 615 C CA . GLU A 1 77 ? 16.858 2.622 -14.908 1.00 57.47 77 GLU A CA 1
ATOM 616 C C . GLU A 1 77 ? 17.162 1.117 -15.023 1.00 57.47 77 GLU A C 1
ATOM 618 O O . GLU A 1 77 ? 18.298 0.700 -14.775 1.00 57.47 77 GLU A O 1
ATOM 623 N N . ARG A 1 78 ? 16.178 0.277 -15.384 1.00 58.81 78 ARG A N 1
ATOM 624 C CA . ARG A 1 78 ? 16.397 -1.129 -15.746 1.00 58.81 78 ARG A CA 1
ATOM 625 C C . ARG A 1 78 ? 17.377 -1.194 -16.917 1.00 58.81 78 ARG A C 1
ATOM 627 O O . ARG A 1 78 ? 17.003 -1.201 -18.089 1.00 58.81 78 ARG A O 1
ATOM 634 N N . ARG A 1 79 ? 18.670 -1.273 -16.603 1.00 54.22 79 ARG A N 1
ATOM 635 C CA . ARG A 1 79 ? 19.716 -1.442 -17.607 1.00 54.22 79 ARG A CA 1
ATOM 636 C C . ARG A 1 79 ? 19.539 -2.820 -18.229 1.00 54.22 79 ARG A C 1
ATOM 638 O O . ARG A 1 79 ? 19.556 -3.843 -17.544 1.00 54.22 79 ARG A O 1
ATOM 645 N N . SER A 1 80 ? 19.367 -2.842 -19.546 1.00 53.78 80 SER A N 1
ATOM 646 C CA . SER A 1 80 ? 19.486 -4.081 -20.309 1.00 53.78 80 SER A CA 1
ATOM 647 C C . SER A 1 80 ? 20.944 -4.518 -20.231 1.00 53.78 80 SER A C 1
ATOM 649 O O . SER A 1 80 ? 21.832 -3.800 -20.692 1.00 53.78 80 SER A O 1
ATOM 651 N N . THR A 1 81 ? 21.219 -5.660 -19.606 1.00 53.19 81 THR A N 1
ATOM 652 C CA . THR A 1 81 ? 22.560 -6.238 -19.678 1.00 53.19 81 THR A CA 1
ATOM 653 C C . THR A 1 81 ? 22.715 -6.915 -21.041 1.00 53.19 81 THR A C 1
ATOM 655 O O . THR A 1 81 ? 21.827 -7.664 -21.452 1.00 53.19 81 THR A O 1
ATOM 658 N N . PRO A 1 82 ? 23.815 -6.676 -21.774 1.00 55.03 82 PRO A N 1
ATOM 659 C CA . PRO A 1 82 ? 23.995 -7.223 -23.120 1.00 55.03 82 PRO A CA 1
ATOM 660 C C . PRO A 1 82 ? 24.222 -8.746 -23.168 1.00 55.03 82 PRO A C 1
ATOM 662 O O . PRO A 1 82 ? 24.478 -9.276 -24.241 1.00 55.03 82 PRO A O 1
ATOM 665 N N . ASN A 1 83 ? 24.101 -9.474 -22.052 1.00 55.28 83 ASN A N 1
ATOM 666 C CA . ASN A 1 83 ? 24.413 -10.899 -21.986 1.00 55.28 83 ASN A CA 1
ATOM 667 C C . ASN A 1 83 ? 23.222 -11.722 -21.497 1.00 55.28 83 ASN A C 1
ATOM 669 O O . ASN A 1 83 ? 23.151 -12.120 -20.337 1.00 55.28 83 ASN A O 1
ATOM 673 N N . ALA A 1 84 ? 22.337 -12.065 -22.424 1.00 52.59 84 ALA A N 1
ATOM 674 C CA . ALA A 1 84 ? 21.567 -13.290 -22.314 1.00 52.59 84 ALA A CA 1
ATOM 675 C C . ALA A 1 84 ? 21.989 -14.212 -23.448 1.00 52.59 84 ALA A C 1
ATOM 677 O O . ALA A 1 84 ? 21.759 -13.918 -24.619 1.00 52.59 84 ALA A O 1
ATOM 678 N N . ALA A 1 85 ? 22.576 -15.352 -23.095 1.00 55.28 85 ALA A N 1
ATOM 679 C CA . ALA A 1 85 ? 22.987 -16.388 -24.039 1.00 55.28 85 ALA A CA 1
ATOM 680 C C . ALA A 1 85 ? 21.833 -16.932 -24.921 1.00 55.28 85 ALA A C 1
ATOM 682 O O . ALA A 1 85 ? 22.098 -17.672 -25.861 1.00 55.28 85 ALA A O 1
ATOM 683 N N . ASN A 1 86 ? 20.577 -16.537 -24.657 1.00 56.50 86 ASN A N 1
ATOM 684 C CA . ASN A 1 86 ? 19.364 -17.046 -25.303 1.00 56.50 86 ASN A CA 1
ATOM 685 C C . ASN A 1 86 ? 18.488 -15.973 -25.992 1.00 56.50 86 ASN A C 1
ATOM 687 O O . ASN A 1 86 ? 17.342 -16.256 -26.328 1.00 56.50 86 ASN A O 1
ATOM 691 N N . GLY A 1 87 ? 18.985 -14.749 -26.220 1.00 54.94 87 GLY A N 1
ATOM 692 C CA . GLY A 1 87 ? 18.265 -13.746 -27.029 1.00 54.94 87 GLY A CA 1
ATOM 693 C C . GLY A 1 87 ? 17.074 -13.046 -26.352 1.00 54.94 87 GLY A C 1
ATOM 694 O O . GLY A 1 87 ? 16.384 -12.264 -27.000 1.00 54.94 87 GLY A O 1
ATOM 695 N N . SER A 1 88 ? 16.841 -13.274 -25.059 1.00 52.41 88 SER A N 1
ATOM 696 C CA . SER A 1 88 ? 15.884 -12.527 -24.233 1.00 52.41 88 SER A CA 1
ATOM 697 C C . SER A 1 88 ? 16.621 -11.487 -23.379 1.00 52.41 88 SER A C 1
ATOM 699 O O . SER A 1 88 ? 17.589 -11.851 -22.727 1.00 52.41 88 SER A O 1
ATOM 701 N N . PRO A 1 89 ? 16.230 -10.201 -23.347 1.00 51.84 89 PRO A N 1
ATOM 702 C CA . PRO A 1 89 ? 16.973 -9.186 -22.599 1.00 51.84 89 PRO A CA 1
ATOM 703 C C . PRO A 1 89 ? 17.069 -9.553 -21.110 1.00 51.84 89 PRO A C 1
ATOM 705 O O . PRO A 1 89 ? 16.059 -9.706 -20.427 1.00 51.84 89 PRO A O 1
ATOM 708 N N . ALA A 1 90 ? 18.296 -9.703 -20.603 1.00 53.78 90 ALA A N 1
ATOM 709 C CA . ALA A 1 90 ? 18.546 -9.903 -19.182 1.00 53.78 90 ALA A CA 1
ATOM 710 C C . ALA A 1 90 ? 18.538 -8.540 -18.474 1.00 53.78 90 ALA A C 1
ATOM 712 O O . ALA A 1 90 ? 19.390 -7.682 -18.728 1.00 53.78 90 ALA A O 1
ATOM 713 N N . HIS A 1 91 ? 17.565 -8.328 -17.592 1.00 55.34 91 HIS A N 1
ATOM 714 C CA . HIS A 1 91 ? 17.437 -7.107 -16.798 1.00 55.34 91 HIS A CA 1
ATOM 715 C C . HIS A 1 91 ? 18.378 -7.152 -15.582 1.00 55.34 91 HIS A C 1
ATOM 717 O O . HIS A 1 91 ? 18.527 -8.200 -14.952 1.00 55.34 91 HIS A O 1
ATOM 723 N N . THR A 1 92 ? 19.022 -6.031 -15.234 1.00 55.03 92 THR A N 1
ATOM 724 C CA . THR A 1 92 ? 19.782 -5.925 -13.976 1.00 55.03 92 THR A CA 1
ATOM 725 C C . THR A 1 92 ? 18.884 -6.174 -12.762 1.00 55.03 92 THR A C 1
ATOM 727 O O . THR A 1 92 ? 17.799 -5.610 -12.676 1.00 55.03 92 THR A O 1
ATOM 730 N N . VAL A 1 93 ? 19.375 -6.959 -11.795 1.00 54.84 93 VAL A N 1
ATOM 731 C CA . VAL A 1 93 ? 18.677 -7.314 -10.536 1.00 54.84 93 VAL A CA 1
ATOM 732 C C . VAL A 1 93 ? 18.533 -6.119 -9.573 1.00 54.84 93 VAL A C 1
ATOM 734 O O . VAL A 1 93 ? 17.767 -6.180 -8.617 1.00 54.84 93 VAL A O 1
ATOM 737 N N . ALA A 1 94 ? 19.256 -5.019 -9.805 1.00 58.75 94 ALA A N 1
ATOM 738 C CA . ALA A 1 94 ? 19.174 -3.826 -8.968 1.00 58.75 94 ALA A CA 1
ATOM 739 C C . ALA A 1 94 ? 17.820 -3.121 -9.149 1.00 58.75 94 ALA A C 1
ATOM 741 O O . ALA A 1 94 ? 17.449 -2.756 -10.266 1.00 58.75 94 ALA A O 1
ATOM 742 N N . VAL A 1 95 ? 17.103 -2.913 -8.041 1.00 63.47 95 VAL A N 1
ATOM 743 C CA . VAL A 1 95 ? 15.922 -2.044 -8.000 1.00 63.47 95 VAL A CA 1
ATOM 744 C C . VAL A 1 95 ? 16.389 -0.613 -8.299 1.00 63.47 95 VAL A C 1
ATOM 746 O O . VAL A 1 95 ? 17.265 -0.131 -7.577 1.00 63.47 95 VAL A O 1
ATOM 749 N N . PRO A 1 96 ? 15.852 0.062 -9.334 1.00 74.00 96 PRO A N 1
ATOM 750 C CA . PRO A 1 96 ? 16.212 1.446 -9.640 1.00 74.00 96 PRO A CA 1
ATOM 751 C C . PRO A 1 96 ? 16.022 2.370 -8.432 1.00 74.00 96 PRO A C 1
ATOM 753 O O . PRO A 1 96 ? 15.077 2.183 -7.653 1.00 74.00 96 PRO A O 1
ATOM 756 N N . GLU A 1 97 ? 16.891 3.372 -8.286 1.00 79.56 97 GLU A N 1
ATOM 757 C CA . GLU A 1 97 ? 16.980 4.212 -7.079 1.00 79.56 97 GLU A CA 1
ATOM 758 C C . GLU A 1 97 ? 15.635 4.874 -6.758 1.00 79.56 97 GLU A C 1
ATOM 760 O O . GLU A 1 97 ? 15.191 4.909 -5.607 1.00 79.56 97 GLU A O 1
ATOM 765 N N . GLN A 1 98 ? 14.930 5.321 -7.798 1.00 78.69 98 GLN A N 1
ATOM 766 C CA . GLN A 1 98 ? 13.636 5.977 -7.667 1.00 78.69 98 GLN A CA 1
ATOM 767 C C . GLN A 1 98 ? 12.550 5.061 -7.081 1.00 78.69 98 GLN A C 1
ATOM 769 O O . GLN A 1 98 ? 11.769 5.510 -6.240 1.00 78.69 98 GLN A O 1
ATOM 774 N N . ARG A 1 99 ? 12.529 3.773 -7.453 1.00 85.44 99 ARG A N 1
ATOM 775 C CA . ARG A 1 99 ? 11.526 2.817 -6.946 1.00 85.44 99 ARG A CA 1
ATOM 776 C C . ARG A 1 99 ? 11.781 2.478 -5.492 1.00 85.44 99 ARG A C 1
ATOM 778 O O . ARG A 1 99 ? 10.854 2.422 -4.689 1.00 85.44 99 ARG A O 1
ATOM 785 N N . PHE A 1 100 ? 13.056 2.278 -5.157 1.00 86.69 100 PHE A N 1
ATOM 786 C CA . PHE A 1 100 ? 13.459 2.020 -3.784 1.00 86.69 100 PHE A CA 1
ATOM 787 C C . PHE A 1 100 ? 13.146 3.220 -2.890 1.00 86.69 100 PHE A C 1
ATOM 789 O O . PHE A 1 100 ? 12.640 3.050 -1.782 1.00 86.69 100 PHE A O 1
ATOM 796 N N . LYS A 1 101 ? 13.385 4.439 -3.384 1.00 88.69 101 LYS A N 1
ATOM 797 C CA . LYS A 1 101 ? 13.069 5.673 -2.666 1.00 88.69 101 LYS A CA 1
ATOM 798 C C . LYS A 1 101 ? 11.573 5.824 -2.396 1.00 88.69 101 LYS A C 1
ATOM 800 O O . LYS A 1 101 ? 11.210 6.105 -1.259 1.00 88.69 101 LYS A O 1
ATOM 805 N N . GLU A 1 102 ? 10.716 5.643 -3.403 1.00 91.25 102 GLU A N 1
ATOM 806 C CA . GLU A 1 102 ? 9.260 5.719 -3.210 1.00 91.25 102 GLU A CA 1
ATOM 807 C C . GLU A 1 102 ? 8.768 4.629 -2.248 1.00 91.25 102 GLU A C 1
ATOM 809 O O . GLU A 1 102 ? 8.101 4.939 -1.263 1.00 91.25 102 GLU A O 1
ATOM 814 N N . SER A 1 103 ? 9.189 3.380 -2.469 1.00 93.38 103 SER A N 1
ATOM 815 C CA . SER A 1 103 ? 8.875 2.247 -1.592 1.00 93.38 103 SER A CA 1
ATOM 816 C C . SER A 1 103 ? 9.272 2.513 -0.136 1.00 93.38 103 SER A C 1
ATOM 818 O O . SER A 1 103 ? 8.462 2.329 0.771 1.00 93.38 103 SER A O 1
ATOM 820 N N . SER A 1 104 ? 10.478 3.042 0.093 1.00 93.38 104 SER A N 1
ATOM 821 C CA . SER A 1 104 ? 10.975 3.372 1.435 1.00 93.38 104 SER A CA 1
ATOM 822 C C . SER A 1 104 ? 10.152 4.464 2.119 1.00 93.38 104 SER A C 1
ATOM 824 O O . SER A 1 104 ? 9.977 4.420 3.336 1.00 93.38 104 SER A O 1
ATOM 826 N N . ILE A 1 105 ? 9.639 5.444 1.366 1.00 94.56 105 ILE A N 1
ATOM 827 C CA . ILE A 1 105 ? 8.789 6.500 1.929 1.00 94.56 105 ILE A CA 1
ATOM 828 C C . ILE A 1 105 ? 7.439 5.918 2.354 1.00 94.56 105 ILE A C 1
ATOM 830 O O . ILE A 1 105 ? 7.035 6.137 3.496 1.00 94.56 105 ILE A O 1
ATOM 834 N N . TYR A 1 106 ? 6.777 5.127 1.503 1.00 95.94 106 TYR A N 1
ATOM 835 C CA . TYR A 1 106 ? 5.522 4.468 1.885 1.00 95.94 106 TYR A CA 1
ATOM 836 C C . TYR A 1 106 ? 5.708 3.523 3.068 1.00 95.94 106 TYR A C 1
ATOM 838 O O . TYR A 1 106 ? 4.904 3.541 3.997 1.00 95.94 106 TYR A O 1
ATOM 846 N N . PHE A 1 107 ? 6.806 2.768 3.092 1.00 95.81 107 PHE A N 1
ATOM 847 C CA . PHE A 1 107 ? 7.140 1.901 4.214 1.00 95.81 107 PHE A CA 1
ATOM 848 C C . PHE A 1 107 ? 7.310 2.697 5.515 1.00 95.81 107 PHE A C 1
ATOM 850 O O . PHE A 1 107 ? 6.721 2.342 6.533 1.00 95.81 107 PHE A O 1
ATOM 857 N N . ALA A 1 108 ? 8.038 3.817 5.490 1.00 95.44 108 ALA A N 1
ATOM 858 C CA . ALA A 1 108 ? 8.186 4.686 6.659 1.00 95.44 108 ALA A CA 1
ATOM 859 C C . ALA A 1 108 ? 6.839 5.275 7.124 1.00 95.44 108 ALA A C 1
ATOM 861 O O . ALA A 1 108 ? 6.572 5.354 8.325 1.00 95.44 108 ALA A O 1
ATOM 862 N N . MET A 1 109 ? 5.962 5.647 6.186 1.00 95.25 109 MET A N 1
ATOM 863 C CA . MET A 1 109 ? 4.608 6.122 6.493 1.00 95.25 109 MET A CA 1
ATOM 864 C C . MET A 1 109 ? 3.709 5.013 7.062 1.00 95.25 109 MET A C 1
ATOM 866 O O . MET A 1 109 ? 2.853 5.295 7.903 1.00 95.25 109 MET A O 1
ATOM 870 N N . ALA A 1 110 ? 3.888 3.763 6.627 1.00 96.31 110 ALA A N 1
ATOM 871 C CA . ALA A 1 110 ? 3.205 2.608 7.201 1.00 96.31 110 ALA A CA 1
ATOM 872 C C . ALA A 1 110 ? 3.705 2.332 8.627 1.00 96.31 110 ALA A C 1
ATOM 874 O O . ALA A 1 110 ? 2.895 2.176 9.541 1.00 96.31 110 ALA A O 1
ATOM 875 N N . GLN A 1 111 ? 5.027 2.366 8.849 1.00 95.62 111 GLN A N 1
ATOM 876 C CA . GLN A 1 111 ? 5.636 2.207 10.177 1.00 95.62 111 GLN A CA 1
ATOM 877 C C . GLN A 1 111 ? 5.104 3.234 11.175 1.00 95.62 111 GLN A C 1
ATOM 879 O O . GLN A 1 111 ? 4.770 2.872 12.303 1.00 95.62 111 GLN A O 1
ATOM 884 N N . SER A 1 112 ? 4.961 4.500 10.765 1.00 95.62 112 SER A N 1
ATOM 885 C CA . SER A 1 112 ? 4.426 5.547 11.644 1.00 95.62 112 SER A CA 1
ATOM 886 C C . SER A 1 112 ? 2.967 5.312 12.057 1.00 95.62 112 SER A C 1
ATOM 888 O O . SER A 1 112 ? 2.488 5.973 12.973 1.00 95.62 112 SER A O 1
ATOM 890 N N . ARG A 1 113 ? 2.258 4.391 11.390 1.00 95.44 113 ARG A N 1
ATOM 891 C CA . ARG A 1 113 ? 0.857 4.031 11.659 1.00 95.44 113 ARG A CA 1
ATOM 892 C C . ARG A 1 113 ? 0.695 2.668 12.329 1.00 95.44 113 ARG A C 1
ATOM 894 O O . ARG A 1 113 ? -0.427 2.294 12.659 1.00 95.44 113 ARG A O 1
ATOM 901 N N . MET A 1 114 ? 1.786 1.955 12.611 1.00 95.19 114 MET A N 1
ATOM 902 C CA . MET A 1 114 ? 1.730 0.623 13.222 1.00 95.19 114 MET A CA 1
ATOM 903 C C . MET A 1 114 ? 1.073 0.625 14.612 1.00 95.19 114 MET A C 1
ATOM 905 O O . MET A 1 114 ? 0.480 -0.365 15.028 1.00 95.19 114 MET A O 1
ATOM 909 N N . SER A 1 115 ? 1.104 1.754 15.329 1.00 95.38 115 SER A N 1
ATOM 910 C CA . SER A 1 115 ? 0.382 1.902 16.598 1.00 95.38 115 SER A CA 1
ATOM 911 C C . SER A 1 115 ? -1.136 1.771 16.451 1.00 95.38 115 SER A C 1
ATOM 913 O O . SER A 1 115 ? -1.784 1.331 17.395 1.00 95.38 115 SER A O 1
ATOM 915 N N . TYR A 1 116 ? -1.701 2.135 15.295 1.00 95.75 116 TYR A N 1
ATOM 916 C CA . TYR A 1 116 ? -3.127 1.955 15.015 1.00 95.75 116 TYR A CA 1
ATOM 917 C C . TYR A 1 116 ? -3.451 0.492 14.729 1.00 95.75 116 TYR A C 1
ATOM 919 O O . TYR A 1 116 ? -4.456 0.000 15.223 1.00 95.75 116 TYR A O 1
ATOM 927 N N . ALA A 1 117 ? -2.569 -0.219 14.021 1.00 93.50 117 ALA A N 1
ATOM 928 C CA . ALA A 1 117 ? -2.697 -1.663 13.838 1.00 93.50 117 ALA A CA 1
ATOM 929 C C . ALA A 1 117 ? -2.596 -2.432 15.168 1.00 93.50 117 ALA A C 1
ATOM 931 O O . ALA A 1 117 ? -3.309 -3.408 15.353 1.00 93.50 117 ALA A O 1
ATOM 932 N N . LEU A 1 118 ? -1.776 -1.969 16.126 1.00 92.12 118 LEU A N 1
ATOM 933 C CA . LEU A 1 118 ? -1.677 -2.576 17.466 1.00 92.12 118 LEU A CA 1
ATOM 934 C C . LEU A 1 118 ? -2.988 -2.520 18.253 1.00 92.12 118 LEU A C 1
ATOM 936 O O . LEU A 1 118 ? -3.249 -3.372 19.099 1.00 92.12 118 LEU A O 1
ATOM 940 N N . GLN A 1 119 ? -3.753 -1.452 18.041 1.00 94.12 119 GLN A N 1
ATOM 941 C CA . GLN A 1 119 ? -5.009 -1.196 18.741 1.00 94.12 119 GLN A CA 1
ATOM 942 C C . GLN A 1 119 ? -6.211 -1.800 18.009 1.00 94.12 119 GLN A C 1
ATOM 944 O O . GLN A 1 119 ? -7.312 -1.777 18.554 1.00 94.12 119 GLN A O 1
ATOM 949 N N . ASP A 1 120 ? -6.002 -2.316 16.799 1.00 93.19 120 ASP A N 1
ATOM 950 C CA . ASP A 1 120 ? -7.030 -2.910 15.962 1.00 93.19 120 ASP A CA 1
ATOM 951 C C . ASP A 1 120 ? -7.160 -4.409 16.266 1.00 93.19 120 ASP A C 1
ATOM 953 O O . ASP A 1 120 ? -6.186 -5.161 16.214 1.00 93.19 120 ASP A O 1
ATOM 957 N N . ASP A 1 121 ? -8.369 -4.844 16.615 1.00 92.88 121 ASP A N 1
ATOM 958 C CA . ASP A 1 121 ? -8.678 -6.230 16.977 1.00 92.88 121 ASP A CA 1
ATOM 959 C C . ASP A 1 121 ? -9.142 -7.080 15.782 1.00 92.88 121 ASP A C 1
ATOM 961 O O . ASP A 1 121 ? -9.534 -8.239 15.951 1.00 92.88 121 ASP A O 1
ATOM 965 N N . SER A 1 122 ? -9.075 -6.533 14.565 1.00 93.31 122 SER A N 1
ATOM 966 C CA . SER A 1 122 ? -9.468 -7.219 13.341 1.00 93.31 122 SER A CA 1
ATOM 967 C C . SER A 1 122 ? -8.293 -7.945 12.674 1.00 93.31 122 SER A C 1
ATOM 969 O O . SER A 1 122 ? -7.116 -7.764 12.998 1.00 93.31 122 SER A O 1
ATOM 971 N N . LEU A 1 123 ? -8.611 -8.765 11.667 1.00 91.00 123 LEU A N 1
ATOM 972 C CA . LEU A 1 123 ? -7.594 -9.392 10.820 1.00 91.00 123 LEU A CA 1
ATOM 973 C C . LEU A 1 123 ? -6.746 -8.360 10.065 1.00 91.00 123 LEU A C 1
ATOM 975 O O . LEU A 1 123 ? -5.597 -8.651 9.754 1.00 91.00 123 LEU A O 1
ATOM 979 N N . LEU A 1 124 ? -7.268 -7.156 9.810 1.00 93.38 124 LEU A N 1
ATOM 980 C CA . LEU A 1 124 ? -6.530 -6.106 9.113 1.00 93.38 124 LEU A CA 1
ATOM 981 C C . LEU A 1 124 ? -5.344 -5.600 9.945 1.00 93.38 124 LEU A C 1
ATOM 983 O O . LEU A 1 124 ? -4.248 -5.432 9.404 1.00 93.38 124 LEU A O 1
ATOM 987 N N . GLY A 1 125 ? -5.536 -5.425 11.259 1.00 93.56 125 GLY A N 1
ATOM 988 C CA . GLY A 1 125 ? -4.456 -5.120 12.196 1.00 93.56 125 GLY A CA 1
ATOM 989 C C . GLY A 1 125 ? -3.361 -6.186 12.159 1.00 93.56 125 GLY A C 1
ATOM 990 O O . GLY A 1 125 ? -2.186 -5.866 11.976 1.00 93.56 125 GLY A O 1
ATOM 991 N N . VAL A 1 126 ? -3.744 -7.468 12.214 1.00 92.25 126 VAL A N 1
ATOM 992 C CA . VAL A 1 126 ? -2.807 -8.604 12.103 1.00 92.25 126 VAL A CA 1
ATOM 993 C C . VAL A 1 126 ? -2.069 -8.603 10.759 1.00 92.25 126 VAL A C 1
ATOM 995 O O . VAL A 1 126 ? -0.852 -8.788 10.730 1.00 92.25 126 VAL A O 1
ATOM 998 N N . SER A 1 127 ? -2.763 -8.342 9.650 1.00 92.75 127 SER A N 1
ATOM 999 C CA . SER A 1 127 ? -2.146 -8.289 8.321 1.00 92.75 127 SER A CA 1
ATOM 1000 C C . SER A 1 127 ? -1.098 -7.179 8.206 1.00 92.75 127 SER A C 1
ATOM 1002 O O . SER A 1 127 ? -0.062 -7.391 7.573 1.00 92.75 127 SER A O 1
ATOM 1004 N N . CYS A 1 128 ? -1.300 -6.031 8.864 1.00 93.81 128 CYS A N 1
ATOM 1005 C CA . CYS A 1 128 ? -0.283 -4.976 8.939 1.00 93.81 128 CYS A CA 1
ATOM 1006 C C . CYS A 1 128 ? 1.011 -5.468 9.609 1.00 93.81 128 CYS A C 1
ATOM 1008 O O . CYS A 1 128 ? 2.099 -5.150 9.131 1.00 93.81 128 CYS A O 1
ATOM 1010 N N . TYR A 1 129 ? 0.916 -6.283 10.666 1.00 90.25 129 TYR A N 1
ATOM 1011 C CA . TYR A 1 129 ? 2.092 -6.896 11.296 1.00 90.25 129 TYR A CA 1
ATOM 1012 C C . TYR A 1 129 ? 2.791 -7.882 10.367 1.00 90.25 129 TYR A C 1
ATOM 1014 O O . TYR A 1 129 ? 4.002 -7.802 10.180 1.00 90.25 129 TYR A O 1
ATOM 1022 N N . CYS A 1 130 ? 2.034 -8.772 9.723 1.00 88.88 130 CYS A N 1
ATOM 1023 C CA . CYS A 1 130 ? 2.604 -9.742 8.787 1.00 88.88 130 CYS A CA 1
ATOM 1024 C C . CYS A 1 130 ? 3.364 -9.077 7.629 1.00 88.88 130 CYS A C 1
ATOM 1026 O O . CYS A 1 130 ? 4.358 -9.624 7.157 1.00 88.88 130 CYS A O 1
ATOM 1028 N N . LEU A 1 131 ? 2.912 -7.902 7.185 1.00 88.06 131 LEU A N 1
ATOM 1029 C CA . LEU A 1 131 ? 3.554 -7.125 6.126 1.00 88.06 131 LEU A CA 1
ATOM 1030 C C . LEU A 1 131 ? 4.842 -6.415 6.569 1.00 88.06 131 LEU A C 1
ATOM 1032 O O . LEU A 1 131 ? 5.672 -6.090 5.721 1.00 88.06 131 LEU A O 1
ATOM 1036 N N . MET A 1 132 ? 5.006 -6.150 7.865 1.00 83.06 132 MET A N 1
ATOM 1037 C CA . MET A 1 132 ? 6.058 -5.266 8.379 1.00 83.06 132 MET A CA 1
ATOM 1038 C C . MET A 1 132 ? 7.141 -5.995 9.187 1.00 83.06 132 MET A C 1
ATOM 1040 O O . MET A 1 132 ? 8.241 -5.451 9.314 1.00 83.06 132 MET A O 1
ATOM 1044 N N . GLY A 1 133 ? 6.870 -7.222 9.650 1.00 67.62 133 GLY A N 1
ATOM 1045 C CA . GLY A 1 133 ? 7.794 -8.057 10.430 1.00 67.62 133 GLY A CA 1
ATOM 1046 C C . GLY A 1 133 ? 7.759 -7.748 11.919 1.00 67.62 133 GLY A C 1
ATOM 1047 O O . GLY A 1 133 ? 8.855 -7.746 12.522 1.00 67.62 133 GLY A O 1
#

Organism: NCBI:txid160324

Radius of gyration: 16.04 Å; Cα contacts (8 Å, |Δi|>4): 148; chains: 1; bounding box: 38×37×46 Å

Mean predicted aligned error: 7.71 Å

Solvent-accessible surface area (backbone atoms only — not comparable to full-atom values): 7599 Å² total; per-residue (Å²): 132,65,73,67,61,56,42,66,77,52,62,50,71,68,54,51,52,50,32,50,52,42,30,60,74,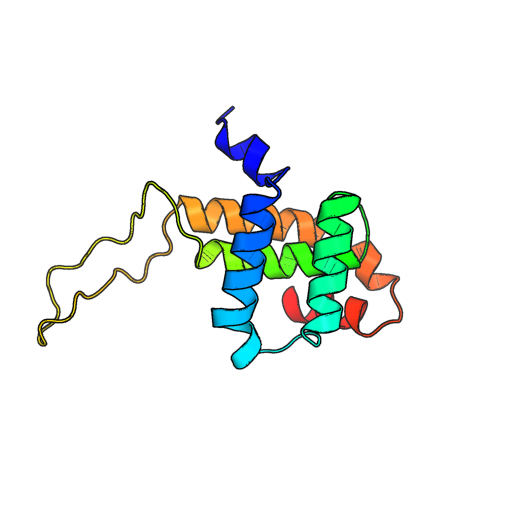68,40,37,90,79,58,67,80,64,57,70,67,62,50,50,52,44,51,51,46,36,71,75,70,43,84,51,96,32,42,59,35,18,38,53,24,45,50,38,20,60,16,30,64,72,53,90,56,97,78,64,66,64,48,72,43,97,74,38,101,77,82,53,84,32,65,52,88,68,75,40,68,68,28,52,51,49,13,51,51,29,37,53,57,16,59,77,20,46,70,42,20,71,72,40,91,50,70,63,19,53,40,40,46,73,76,72,113

pLDDT: mean 84.16, std 15.52, range [46.16, 97.12]

Sequence (133 aa):
MSPYSNEILHPSPERILELRDIYLSKFEPLTPFVDNETFDDLVLEVLRDGLKDSVSSCFVLSIFALAAIWGNYPEDERRSTPNAANGSPAHTVAVPEQRFKESSIYFAMAQSRMSYALQDDSLLGVSCYCLMG